Protein AF-A0A3D5SW18-F1 (afdb_monomer)

Radius of gyration: 11.91 Å; Cα contacts (8 Å, |Δi|>4): 37; chains: 1; bounding box: 26×16×30 Å

Foldseek 3Di:
DFAFDQPDDPPDHDPVNVRVVRRVVRVCVVVVHDPVVDPDDDDPDD

Sequence (46 aa):
YGMSGDAHHITAPCEDGEGAARCMVNALRNSQSALADVDYINAHGT

Mean predicted aligned error: 2.42 Å

Structure (mmCIF, N/CA/C/O backbone):
data_AF-A0A3D5SW18-F1
#
_entry.id   AF-A0A3D5SW18-F1
#
loop_
_atom_site.group_PDB
_atom_site.id
_atom_site.type_symbol
_atom_site.label_atom_id
_atom_site.label_alt_id
_atom_site.label_comp_id
_atom_site.label_asym_id
_atom_site.label_entity_id
_atom_site.label_seq_id
_atom_site.pdbx_PDB_ins_code
_atom_site.Cartn_x
_atom_site.Cartn_y
_atom_site.Cartn_z
_atom_site.occupancy
_atom_site.B_iso_or_equiv
_atom_site.auth_seq_id
_atom_site.auth_comp_id
_atom_site.auth_asym_id
_atom_site.auth_atom_id
_atom_site.pdbx_PDB_model_num
ATOM 1 N N . TYR A 1 1 ? 1.652 2.399 10.953 1.00 89.50 1 TYR A N 1
ATOM 2 C CA . TYR A 1 1 ? 2.311 2.672 9.653 1.00 89.50 1 TYR A CA 1
ATOM 3 C C . TYR A 1 1 ? 2.919 1.381 9.112 1.00 89.50 1 TYR A C 1
ATOM 5 O O . TYR A 1 1 ? 3.286 0.531 9.915 1.00 89.50 1 TYR A O 1
ATOM 13 N N . GLY A 1 2 ? 2.997 1.205 7.789 1.00 96.12 2 GLY A N 1
ATOM 14 C CA . GLY A 1 2 ? 3.528 0.002 7.135 1.00 96.12 2 GLY A CA 1
ATOM 15 C C . GLY A 1 2 ? 4.319 0.353 5.876 1.00 96.12 2 GLY A C 1
ATOM 16 O O . GLY A 1 2 ? 4.071 1.388 5.266 1.00 96.12 2 GLY A O 1
ATOM 17 N N . MET A 1 3 ? 5.292 -0.488 5.523 1.00 97.06 3 MET A N 1
ATOM 18 C CA . MET A 1 3 ? 6.136 -0.325 4.336 1.00 97.06 3 MET A CA 1
ATOM 19 C C . MET A 1 3 ? 6.473 -1.695 3.737 1.00 97.06 3 MET A C 1
ATOM 21 O O . MET A 1 3 ? 6.550 -2.702 4.452 1.00 97.06 3 MET A O 1
ATOM 25 N N . SER A 1 4 ? 6.665 -1.721 2.425 1.00 97.75 4 SER A N 1
ATOM 26 C CA . SER A 1 4 ? 7.111 -2.859 1.618 1.00 97.75 4 SER A CA 1
ATOM 27 C C . SER A 1 4 ? 7.664 -2.331 0.284 1.00 97.75 4 SER A C 1
ATOM 29 O O . SER A 1 4 ? 7.664 -1.124 0.042 1.00 97.75 4 SER A O 1
ATOM 31 N N . GLY A 1 5 ? 8.139 -3.233 -0.573 1.00 95.44 5 GLY A N 1
ATOM 32 C CA . GLY A 1 5 ? 8.509 -2.923 -1.949 1.00 95.44 5 GLY A CA 1
ATOM 33 C C . GLY A 1 5 ? 8.298 -4.137 -2.847 1.00 95.44 5 GLY A C 1
ATOM 34 O O . GLY A 1 5 ? 8.412 -5.273 -2.379 1.00 95.44 5 GLY A O 1
ATOM 35 N N . ASP A 1 6 ? 8.004 -3.860 -4.114 1.00 95.75 6 ASP A N 1
ATOM 36 C CA . ASP A 1 6 ? 7.640 -4.844 -5.139 1.00 95.75 6 ASP A CA 1
ATOM 37 C C . ASP A 1 6 ? 8.843 -5.644 -5.663 1.00 95.75 6 ASP A C 1
ATOM 39 O O . ASP A 1 6 ? 8.708 -6.806 -6.024 1.00 95.75 6 ASP A O 1
ATOM 43 N N . ALA A 1 7 ? 10.036 -5.033 -5.694 1.00 94.81 7 ALA A N 1
ATOM 44 C CA . ALA A 1 7 ? 11.276 -5.642 -6.202 1.00 94.81 7 ALA A CA 1
ATOM 45 C C . ALA A 1 7 ? 11.147 -6.284 -7.605 1.00 94.81 7 ALA A C 1
ATOM 47 O O . ALA A 1 7 ? 11.824 -7.265 -7.907 1.00 94.81 7 ALA A O 1
ATOM 48 N N . HIS A 1 8 ? 10.291 -5.719 -8.461 1.00 93.69 8 HIS A N 1
ATOM 49 C CA . HIS A 1 8 ? 9.922 -6.310 -9.747 1.00 93.69 8 HIS A CA 1
ATOM 50 C C . HIS A 1 8 ? 10.484 -5.548 -10.947 1.00 93.69 8 HIS A C 1
ATOM 52 O O . HIS A 1 8 ? 11.371 -6.041 -11.641 1.00 93.69 8 HIS A O 1
ATOM 58 N N . HIS A 1 9 ? 9.990 -4.337 -11.191 1.00 96.50 9 HIS A N 1
ATOM 59 C CA . HIS A 1 9 ? 10.364 -3.543 -12.353 1.00 96.50 9 HIS A CA 1
ATOM 60 C C . HIS A 1 9 ? 10.504 -2.064 -11.972 1.00 96.50 9 HIS A C 1
ATOM 62 O O . HIS A 1 9 ? 9.974 -1.612 -10.961 1.00 96.50 9 HIS A O 1
ATOM 68 N N . ILE A 1 10 ? 11.257 -1.303 -12.770 1.00 94.88 10 ILE A N 1
ATOM 69 C CA . ILE A 1 10 ? 11.605 0.093 -12.458 1.00 94.88 10 ILE A CA 1
ATOM 70 C C . ILE A 1 10 ? 10.406 1.060 -12.530 1.00 94.88 10 ILE A C 1
ATOM 72 O O . ILE A 1 10 ? 10.424 2.101 -11.883 1.00 94.88 10 ILE A O 1
ATOM 76 N N . THR A 1 11 ? 9.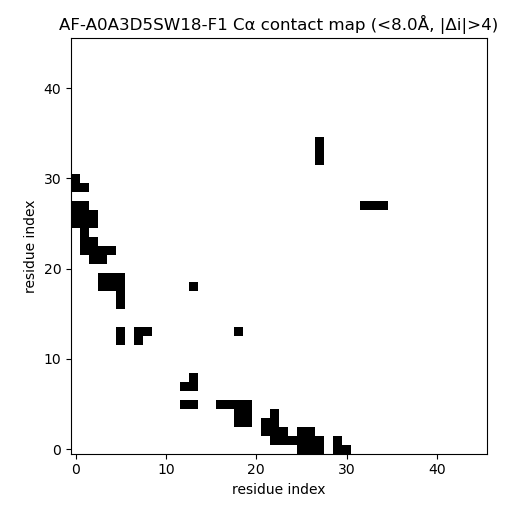372 0.734 -13.311 1.00 95.25 11 THR A N 1
ATOM 77 C CA . THR A 1 11 ? 8.179 1.586 -13.512 1.00 95.25 11 THR A CA 1
ATOM 78 C C . THR A 1 11 ? 6.870 0.805 -13.509 1.00 95.25 11 THR A C 1
ATOM 80 O O . THR A 1 11 ? 5.913 1.221 -12.869 1.00 95.25 11 THR A O 1
ATOM 83 N N . ALA A 1 12 ? 6.813 -0.306 -14.245 1.00 95.81 12 ALA A N 1
ATOM 84 C CA . ALA A 1 12 ? 5.661 -1.201 -14.234 1.00 95.81 12 ALA A CA 1
ATOM 85 C C . ALA A 1 12 ? 5.374 -1.762 -12.822 1.00 95.81 12 ALA A C 1
ATOM 87 O O . ALA A 1 12 ? 6.319 -2.171 -12.139 1.00 95.81 12 ALA A O 1
ATOM 88 N N . PRO A 1 13 ? 4.097 -1.805 -12.399 1.00 94.12 13 PRO A N 1
ATOM 89 C CA . PRO A 1 13 ? 3.708 -2.423 -11.136 1.00 94.12 13 PRO A CA 1
ATOM 90 C C . PRO A 1 13 ? 3.848 -3.951 -11.201 1.00 94.12 13 PRO A C 1
ATOM 92 O O . PRO A 1 13 ? 3.803 -4.535 -12.285 1.00 94.12 13 PRO A O 1
ATOM 95 N N . CYS A 1 14 ? 3.962 -4.608 -10.043 1.00 95.12 14 CYS A N 1
ATOM 96 C CA . CYS A 1 14 ? 3.734 -6.054 -9.964 1.00 95.12 14 CYS A CA 1
ATOM 97 C C . CYS A 1 14 ? 2.309 -6.401 -10.419 1.00 95.12 14 CYS A C 1
ATOM 99 O O . CYS A 1 14 ? 1.351 -5.804 -9.928 1.00 95.12 14 CYS A O 1
ATOM 101 N N . GLU A 1 15 ? 2.158 -7.411 -11.284 1.00 94.50 15 GLU A N 1
ATOM 102 C CA . GLU A 1 15 ? 0.841 -7.876 -11.759 1.00 94.50 15 GLU A CA 1
ATOM 103 C C . GLU A 1 15 ? -0.079 -8.335 -10.616 1.00 94.50 15 GLU A C 1
ATOM 105 O O . GLU A 1 15 ? -1.298 -8.200 -1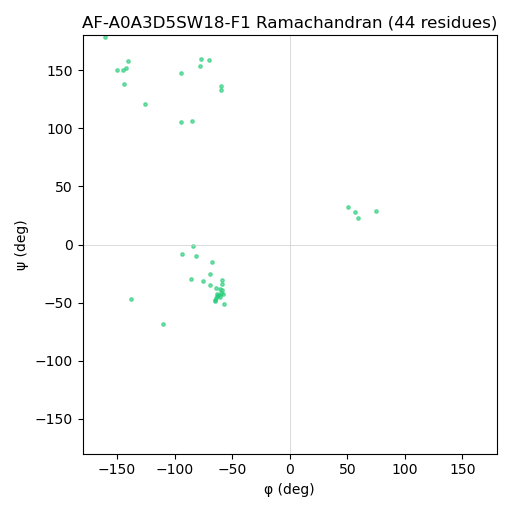0.703 1.00 94.50 15 GLU A O 1
ATOM 110 N N . ASP A 1 16 ? 0.501 -8.862 -9.537 1.00 95.00 16 ASP A N 1
ATOM 111 C CA . ASP A 1 16 ? -0.221 -9.395 -8.381 1.00 95.00 16 ASP A CA 1
ATOM 112 C C . ASP A 1 16 ? -0.420 -8.381 -7.239 1.00 95.00 16 ASP A C 1
ATOM 114 O O . ASP A 1 16 ? -1.144 -8.667 -6.283 1.00 95.00 16 ASP A O 1
ATOM 118 N N . 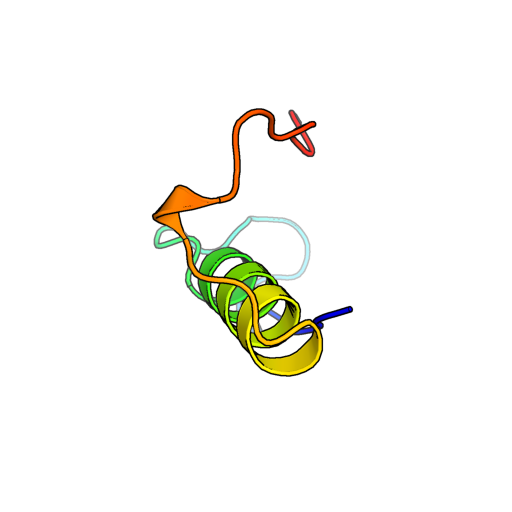GLY A 1 17 ? 0.206 -7.199 -7.317 1.00 95.44 17 GLY A N 1
ATOM 119 C CA . GLY A 1 17 ? 0.139 -6.163 -6.282 1.00 95.44 17 GLY A CA 1
ATOM 120 C C . GLY A 1 17 ? 0.648 -6.600 -4.898 1.00 95.44 17 GLY A C 1
ATOM 121 O O . GLY A 1 17 ? 0.258 -6.006 -3.886 1.00 95.44 17 GLY A O 1
ATOM 122 N N . GLU A 1 18 ? 1.494 -7.634 -4.821 1.00 97.06 18 GLU A N 1
ATOM 123 C CA . GLU A 1 18 ? 1.892 -8.276 -3.559 1.00 97.06 18 GLU A CA 1
ATOM 124 C C . GLU A 1 18 ? 2.554 -7.306 -2.571 1.00 97.06 18 GLU A C 1
ATOM 126 O O . GLU A 1 18 ? 2.244 -7.317 -1.369 1.00 97.06 18 GLU A O 1
ATOM 131 N N . GLY A 1 19 ? 3.395 -6.396 -3.070 1.00 97.25 19 GLY A N 1
ATOM 132 C CA . GLY A 1 19 ? 4.046 -5.401 -2.230 1.00 97.25 19 GLY A CA 1
ATOM 133 C C . GLY A 1 19 ? 3.031 -4.444 -1.612 1.00 97.25 19 GLY A C 1
ATOM 134 O O . GLY A 1 19 ? 3.033 -4.269 -0.390 1.00 97.25 19 GLY A O 1
ATOM 135 N N . ALA A 1 20 ? 2.099 -3.892 -2.389 1.00 97.19 20 ALA A N 1
ATOM 136 C CA . ALA A 1 20 ? 1.038 -3.031 -1.860 1.00 97.19 20 ALA A CA 1
ATOM 137 C C . ALA A 1 20 ? 0.186 -3.744 -0.789 1.00 97.19 20 ALA A C 1
ATOM 139 O O . ALA A 1 20 ? -0.073 -3.175 0.278 1.00 97.19 20 ALA A O 1
ATOM 140 N N . ALA A 1 21 ? -0.175 -5.013 -1.011 1.00 97.31 21 ALA A N 1
ATOM 141 C CA . ALA A 1 21 ? -0.909 -5.816 -0.033 1.00 97.31 21 ALA A CA 1
ATOM 142 C C . ALA A 1 21 ? -0.122 -5.986 1.280 1.00 97.31 21 ALA A C 1
ATOM 144 O O . ALA A 1 21 ? -0.655 -5.754 2.371 1.00 97.31 21 ALA A O 1
ATOM 145 N N . ARG A 1 22 ? 1.176 -6.302 1.199 1.00 97.81 22 ARG A N 1
ATOM 146 C CA . ARG A 1 22 ? 2.064 -6.377 2.372 1.00 97.81 22 ARG A CA 1
ATOM 147 C C . ARG A 1 22 ? 2.183 -5.055 3.117 1.00 97.81 22 ARG A C 1
ATOM 149 O O . ARG A 1 22 ? 2.221 -5.071 4.347 1.00 97.81 22 ARG A O 1
ATOM 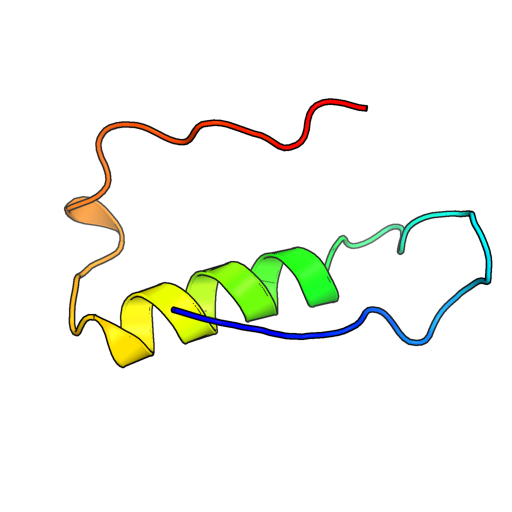156 N N . CYS A 1 23 ? 2.227 -3.927 2.408 1.00 98.00 23 CYS A N 1
ATOM 157 C CA . CYS A 1 23 ? 2.262 -2.600 3.024 1.00 98.00 23 CYS A CA 1
ATOM 158 C C . CYS A 1 23 ? 1.046 -2.398 3.939 1.00 98.00 23 CYS A C 1
ATOM 160 O O . CYS A 1 23 ? 1.204 -2.081 5.122 1.00 98.00 23 CYS A O 1
ATOM 162 N N . MET A 1 24 ? -0.156 -2.665 3.415 1.00 97.69 24 MET A N 1
ATOM 163 C CA . MET A 1 24 ? -1.412 -2.527 4.157 1.00 97.69 24 MET A CA 1
ATOM 164 C C . MET A 1 24 ? -1.485 -3.483 5.353 1.00 97.69 24 MET A C 1
ATOM 166 O O . MET A 1 24 ? -1.815 -3.062 6.462 1.00 97.69 24 MET A O 1
ATOM 170 N N . VAL A 1 25 ? -1.098 -4.751 5.173 1.00 97.69 25 VAL A N 1
ATOM 171 C CA . VAL A 1 25 ? -1.063 -5.738 6.268 1.00 97.69 25 VAL A CA 1
ATOM 172 C C . VAL A 1 25 ? -0.088 -5.316 7.370 1.00 97.69 25 VAL A C 1
ATOM 174 O O . VAL A 1 25 ? -0.417 -5.400 8.554 1.00 97.69 25 VAL A O 1
ATOM 177 N N . ASN A 1 26 ? 1.100 -4.827 7.009 1.00 98.19 26 ASN A N 1
ATOM 178 C CA . ASN A 1 26 ? 2.072 -4.320 7.977 1.00 98.19 26 ASN A CA 1
ATOM 179 C C . ASN A 1 26 ? 1.538 -3.088 8.722 1.00 98.19 26 ASN A C 1
ATOM 181 O O . ASN A 1 26 ? 1.764 -2.963 9.926 1.00 98.19 26 ASN A O 1
ATOM 185 N N . ALA A 1 27 ? 0.802 -2.207 8.038 1.00 98.19 27 ALA A N 1
ATOM 186 C CA . ALA A 1 27 ? 0.197 -1.032 8.653 1.00 98.19 27 ALA A CA 1
ATOM 187 C C . ALA A 1 27 ? -0.856 -1.404 9.706 1.00 98.19 27 ALA A C 1
ATOM 189 O O . ALA A 1 27 ? -0.782 -0.875 10.816 1.00 98.19 27 ALA A O 1
ATOM 190 N N . LEU A 1 28 ? -1.755 -2.344 9.389 1.00 98.00 28 LEU A N 1
ATOM 191 C CA . LEU A 1 28 ? -2.768 -2.861 10.319 1.00 98.00 28 LEU A CA 1
ATOM 192 C C . LEU A 1 28 ? -2.137 -3.579 11.517 1.00 98.00 28 LEU A C 1
ATOM 194 O O . LEU A 1 28 ? -2.518 -3.349 12.662 1.00 98.00 28 LEU A O 1
ATOM 198 N N . ARG A 1 29 ? -1.107 -4.403 11.278 1.00 97.56 29 ARG A N 1
ATOM 199 C CA . ARG A 1 29 ? -0.351 -5.066 12.356 1.00 97.56 29 ARG A CA 1
ATOM 200 C C . ARG A 1 29 ? 0.291 -4.060 13.303 1.00 97.56 29 ARG A C 1
ATOM 202 O O . ARG A 1 29 ? 0.273 -4.259 14.512 1.00 97.56 29 ARG A O 1
ATOM 209 N N . ASN A 1 30 ? 0.859 -2.986 12.761 1.00 97.94 30 ASN A N 1
ATOM 210 C CA . ASN A 1 30 ? 1.484 -1.941 13.560 1.00 97.94 30 ASN A CA 1
ATOM 211 C C . ASN A 1 30 ? 0.459 -1.125 14.365 1.00 97.94 30 ASN A C 1
ATOM 213 O O . ASN A 1 30 ? 0.770 -0.734 15.486 1.00 97.94 30 ASN A O 1
ATOM 217 N N . SER A 1 31 ? -0.743 -0.888 13.826 1.00 97.56 31 SER A N 1
ATOM 218 C CA . SER A 1 31 ? -1.817 -0.187 14.544 1.00 97.56 31 SER A CA 1
ATOM 219 C C . SER A 1 31 ? -2.608 -1.079 15.502 1.00 97.56 31 SER A C 1
ATOM 221 O O . SER A 1 31 ? -3.386 -0.555 16.292 1.00 97.56 31 SER A O 1
ATOM 223 N N . GLN A 1 32 ? -2.408 -2.403 15.448 1.00 97.44 32 GLN A N 1
ATOM 224 C CA . GLN A 1 32 ? -3.194 -3.405 16.182 1.00 97.44 32 GLN A CA 1
ATOM 225 C C . GLN A 1 32 ? -4.701 -3.331 15.876 1.00 97.44 32 GLN A C 1
ATOM 227 O O . GLN A 1 32 ? -5.527 -3.697 16.708 1.00 97.44 32 GLN A O 1
ATOM 232 N N . SER A 1 33 ? -5.057 -2.862 14.679 1.00 96.25 33 SER A N 1
ATOM 233 C CA . SER A 1 33 ? -6.447 -2.753 14.223 1.00 96.25 33 SER A CA 1
ATOM 234 C C . SER A 1 33 ? -6.840 -3.984 13.414 1.00 96.25 33 SER A C 1
ATOM 236 O O . SER A 1 33 ? -6.011 -4.559 12.699 1.00 96.25 33 SER A O 1
ATOM 238 N N . ALA A 1 34 ? -8.108 -4.382 13.490 1.00 96.38 34 ALA A N 1
ATOM 239 C CA . ALA A 1 34 ? -8.637 -5.396 12.597 1.00 96.38 34 ALA A CA 1
ATOM 240 C C . ALA A 1 34 ? -8.923 -4.781 11.222 1.00 96.38 34 ALA A C 1
ATOM 242 O O . ALA A 1 34 ? -9.214 -3.596 11.089 1.00 96.38 34 ALA A O 1
ATOM 243 N N . LEU A 1 35 ? -8.892 -5.610 10.176 1.00 95.25 35 LEU A N 1
ATOM 244 C CA . LEU A 1 35 ? -9.276 -5.172 8.831 1.00 95.25 35 LEU A CA 1
ATOM 245 C C . LEU A 1 35 ? -10.726 -4.655 8.790 1.00 95.25 35 LEU A C 1
ATOM 247 O O . LEU A 1 35 ? -11.023 -3.728 8.048 1.00 95.25 35 LEU A O 1
ATOM 251 N N . ALA A 1 36 ? -11.607 -5.246 9.604 1.00 97.44 36 ALA A N 1
ATOM 252 C CA . ALA A 1 36 ? -13.013 -4.863 9.703 1.00 97.44 36 ALA A CA 1
ATOM 253 C C . ALA A 1 36 ? -13.234 -3.465 10.308 1.00 97.44 36 ALA A C 1
ATOM 255 O O . ALA A 1 36 ? -14.326 -2.930 10.165 1.00 97.44 36 ALA A O 1
ATOM 256 N N . ASP A 1 37 ? -12.216 -2.877 10.945 1.00 97.06 37 ASP A N 1
ATOM 257 C CA . ASP A 1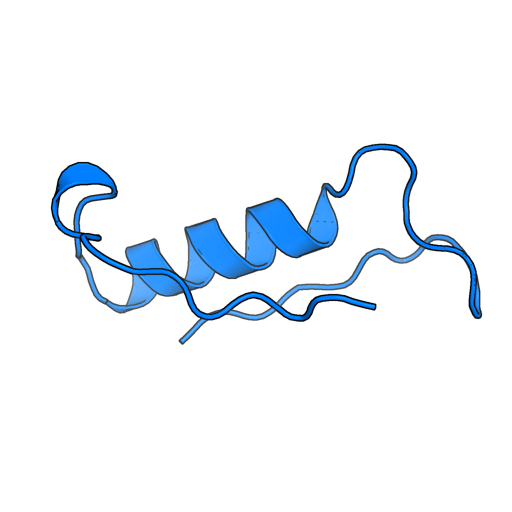 37 ? -12.289 -1.532 11.528 1.00 97.06 37 ASP A CA 1
ATOM 258 C C . ASP A 1 37 ? -12.007 -0.426 10.488 1.00 97.06 37 ASP A C 1
ATOM 260 O O . ASP A 1 37 ? -11.984 0.757 10.823 1.00 97.06 37 ASP A O 1
ATOM 264 N N . VAL A 1 38 ? -11.716 -0.790 9.231 1.00 96.62 38 VAL A N 1
ATOM 265 C CA . VAL A 1 38 ? -11.393 0.162 8.160 1.00 96.62 38 VAL A CA 1
ATOM 266 C C . VAL A 1 38 ? -12.645 0.496 7.356 1.00 96.62 38 VAL A C 1
ATOM 268 O O . VAL A 1 38 ? -13.068 -0.277 6.499 1.00 96.62 38 VAL A O 1
ATOM 271 N N . ASP A 1 39 ? -13.186 1.691 7.574 1.00 98.19 39 ASP A N 1
ATOM 272 C CA . ASP A 1 39 ? -14.377 2.166 6.855 1.00 98.19 39 ASP A CA 1
ATOM 273 C C . ASP A 1 39 ? -14.055 2.820 5.503 1.00 98.19 39 ASP A C 1
ATOM 275 O O . ASP A 1 39 ? -14.864 2.815 4.575 1.00 98.19 39 ASP A O 1
ATOM 279 N N . TYR A 1 40 ? -12.873 3.428 5.389 1.00 97.62 40 TYR A N 1
ATOM 280 C CA . TYR A 1 40 ? -12.493 4.240 4.237 1.00 97.62 40 TYR A CA 1
ATOM 281 C C . TYR A 1 40 ? -11.013 4.079 3.901 1.00 97.62 40 TYR A C 1
ATOM 283 O O . TYR A 1 40 ? -10.149 4.106 4.779 1.00 97.62 40 TYR A O 1
ATOM 291 N N . ILE A 1 41 ? -10.723 3.974 2.603 1.00 96.75 41 ILE A N 1
ATOM 292 C CA . ILE A 1 41 ? -9.367 3.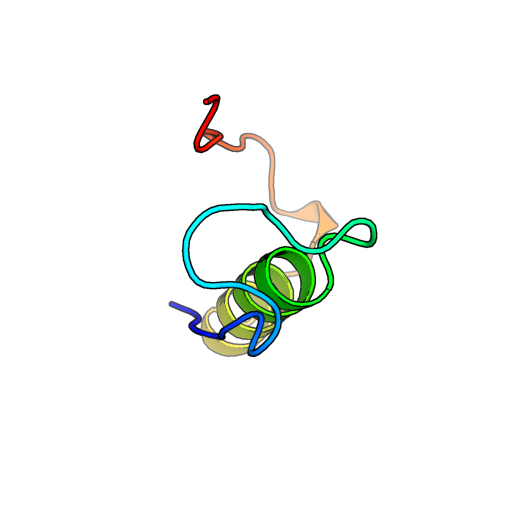918 2.058 1.00 96.75 41 ILE A CA 1
ATOM 293 C C . ILE A 1 41 ? -9.230 5.019 1.008 1.00 96.75 41 ILE A C 1
ATOM 295 O O . ILE A 1 41 ? -9.938 5.020 0.003 1.00 96.75 41 ILE A O 1
ATOM 299 N N . ASN A 1 42 ? -8.283 5.935 1.218 1.00 97.56 42 ASN A N 1
ATOM 300 C CA . ASN A 1 42 ? -7.851 6.861 0.177 1.00 97.56 42 ASN A CA 1
ATOM 301 C C . ASN A 1 42 ? -6.774 6.180 -0.683 1.00 97.56 42 ASN A C 1
ATOM 303 O O . ASN A 1 42 ? -5.654 5.972 -0.214 1.00 97.56 42 ASN A O 1
ATOM 307 N N . ALA A 1 43 ? -7.128 5.775 -1.902 1.00 95.88 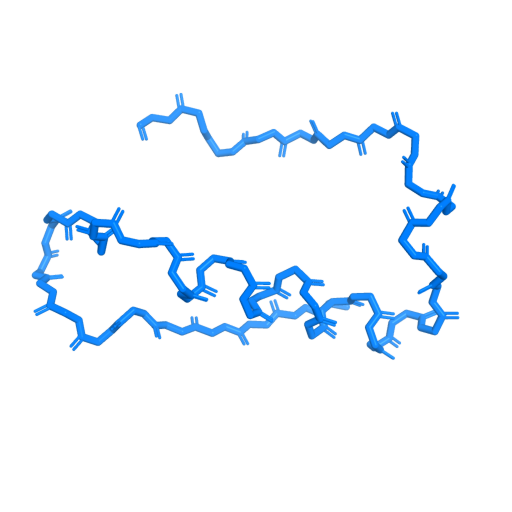43 ALA A N 1
ATOM 308 C CA . ALA A 1 43 ? -6.254 4.993 -2.775 1.00 95.88 43 ALA A CA 1
ATOM 309 C C . ALA A 1 43 ? -5.158 5.842 -3.450 1.00 95.88 43 ALA A C 1
ATOM 311 O O . ALA A 1 43 ? -5.294 7.053 -3.592 1.00 95.88 43 ALA A O 1
ATOM 312 N N . HIS A 1 44 ? -4.089 5.185 -3.920 1.00 95.69 44 HIS A N 1
ATOM 313 C CA . HIS A 1 44 ? -3.040 5.839 -4.715 1.00 95.69 44 HIS A CA 1
ATOM 314 C C . HIS A 1 44 ? -3.573 6.345 -6.070 1.00 95.69 44 HIS A C 1
ATOM 316 O O . HIS A 1 44 ? -3.389 7.514 -6.391 1.00 95.69 44 HIS A O 1
ATOM 322 N N . GLY A 1 45 ? -4.298 5.490 -6.804 1.00 83.56 45 GLY A N 1
ATOM 323 C CA . GLY A 1 45 ? -5.202 5.910 -7.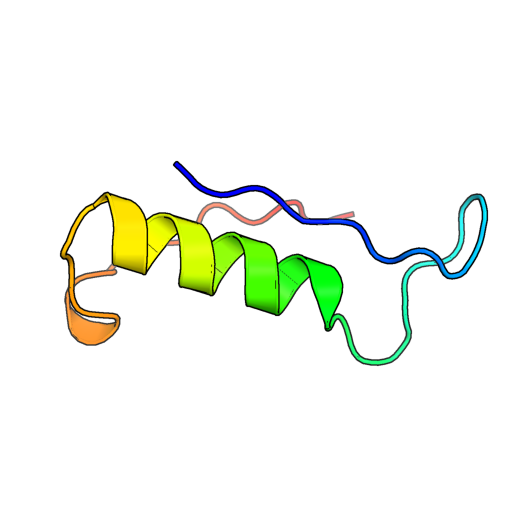880 1.00 83.56 45 GLY A CA 1
ATOM 324 C C . GLY A 1 4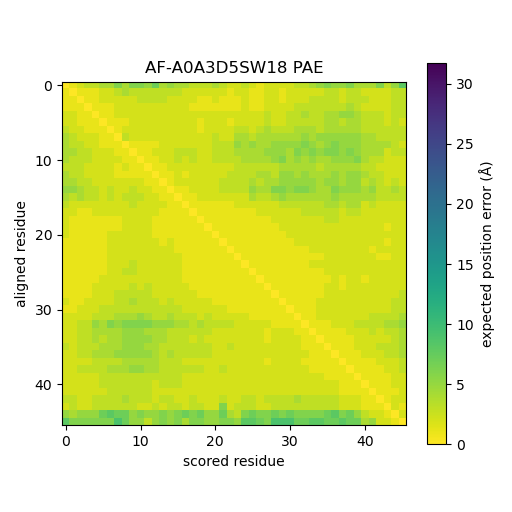5 ? -4.565 6.360 -9.201 1.00 83.56 45 GLY A C 1
ATOM 325 O O . GLY A 1 45 ? -5.182 7.171 -9.890 1.00 83.56 45 GLY A O 1
ATOM 326 N N . THR A 1 46 ? -3.383 5.849 -9.563 1.00 87.31 46 THR A N 1
ATOM 327 C CA . THR A 1 46 ? -2.711 6.095 -10.857 1.00 87.31 46 THR A CA 1
ATOM 328 C C . THR A 1 46 ? -2.167 4.819 -11.466 1.00 87.31 46 THR A C 1
ATOM 330 O O . THR A 1 46 ? -1.664 3.993 -10.670 1.00 87.31 46 THR A O 1
#

Solvent-accessible surface area (backbone atoms only — not comparable to full-atom values): 3083 Å² total; per-residue (Å²): 100,50,73,66,68,68,91,73,58,98,76,62,75,58,95,81,42,61,25,64,54,46,16,54,54,39,20,33,63,62,64,72,49,60,78,88,75,60,89,78,81,90,72,88,88,125

Secondary structure (DSSP, 8-state):
-------S-SSSPPTT-HHHHHHHHHHHHHHT--GGG---------

pLDDT: mean 95.94, std 2.76, range [83.56, 98.19]